Protein AF-A0A497N2M5-F1 (afdb_monomer)

Sequence (152 aa):
MLNVYEDRESRRFTILEGISKDLSYLEIASQLGVDKWIVSSDIRKMQHERDPELRQMYQKKKELIMAKKQMSAQKRDNRFYGMTGMTIDEKMFQNMIHFHKPELKKVIGSKNESKAISKLSRNVRKILQTNKIIIRDCGKYEITPKARDFLT

pLDDT: mean 90.09, std 9.43, range [40.22, 96.06]

Secondary structure (DSSP, 8-state):
--SSHHHHHHHHHHHHHHHHTT--HHHHHHHHTS-HHHHHHHHHHHHHTT-HHHHHHHHHHHHHHHHHHHHHHHHHHHHHHHHHSS-HHHHHHHHHHHHHHHHHHHHHTSS-HHHHHHTS-HHHHHHHHHTTSEEEETTEEEE-HHHHHTT-

Solvent-accessible surface area (backbone atoms only — not comparable to full-atom values): 8443 Å² total; per-residue (Å²): 143,82,70,68,64,61,54,50,56,53,50,49,51,53,49,42,53,30,40,38,70,65,50,52,59,59,58,40,12,60,76,68,76,49,56,46,66,56,51,56,49,52,52,50,48,39,58,74,72,60,43,66,64,55,56,51,21,54,50,46,22,51,52,52,53,51,50,53,51,50,53,53,50,50,54,50,35,53,52,43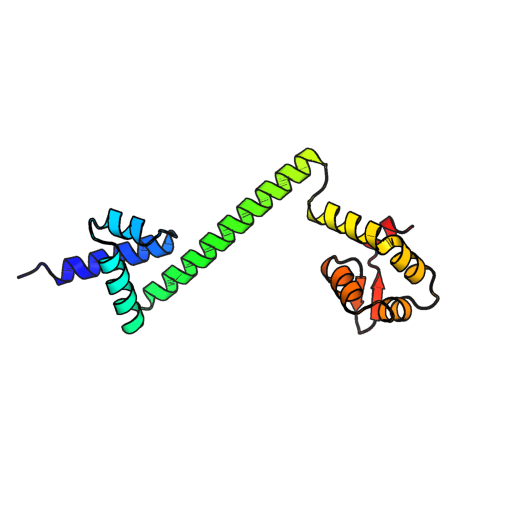,22,77,75,68,79,43,43,60,67,56,51,48,41,53,51,51,50,61,72,43,37,74,61,52,50,56,25,70,74,38,99,48,42,35,64,45,53,66,70,46,54,72,65,57,48,49,52,35,39,76,59,60,36,32,49,74,57,99,90,41,41,47,73,30,71,78,45,47,72,80,69,112

Foldseek 3Di:
DPPDVVLLVVLVVLLLVCLLVVHDLCVSCVVSVHDSVVSVVSLVVCVVVVPPSSVVSPVSNVVVVVVVVVVVQVVVQVVVCVVPVDGPLVVVLLVLCVVCLVLVLVLVPDPANQVSLVPDDPVNNVVCVVSQQWDADPNGIDGDPVSVVSND

Radius of gyration: 26.76 Å; Cα contacts (8 Å, |Δi|>4): 113; chains: 1; bounding box: 62×27×70 Å

Mean predicted aligned error: 8.69 Å

Structure (mmCIF, N/CA/C/O backbone):
data_AF-A0A497N2M5-F1
#
_entry.id   AF-A0A497N2M5-F1
#
loop_
_atom_site.group_PDB
_atom_site.id
_atom_site.type_symbol
_atom_site.label_atom_id
_atom_site.label_alt_id
_atom_site.label_comp_id
_atom_site.label_asym_id
_atom_site.label_entity_id
_atom_site.label_seq_id
_atom_site.pdbx_PDB_ins_code
_atom_site.Cartn_x
_atom_site.Cartn_y
_atom_site.Cartn_z
_atom_site.occupancy
_atom_site.B_iso_or_equiv
_atom_site.auth_seq_id
_atom_site.auth_comp_id
_atom_site.auth_asym_id
_atom_site.auth_atom_id
_atom_site.pdbx_PDB_model_num
ATOM 1 N N . MET A 1 1 ? 38.282 -3.894 -36.848 1.00 40.69 1 MET A N 1
ATOM 2 C CA . MET A 1 1 ? 37.556 -4.602 -35.770 1.00 40.69 1 MET A CA 1
ATOM 3 C C . MET A 1 1 ? 37.247 -3.610 -34.655 1.00 40.69 1 MET A C 1
ATOM 5 O O . MET A 1 1 ? 38.029 -3.502 -33.725 1.00 40.69 1 MET A O 1
ATOM 9 N N . LEU A 1 2 ? 36.160 -2.844 -34.782 1.00 40.22 2 LEU A N 1
ATOM 10 C CA . LEU A 1 2 ? 35.801 -1.772 -33.835 1.00 40.22 2 LEU A CA 1
ATOM 11 C C . LEU A 1 2 ? 34.337 -1.838 -33.343 1.00 40.22 2 LEU A C 1
ATOM 13 O O . LEU A 1 2 ? 33.889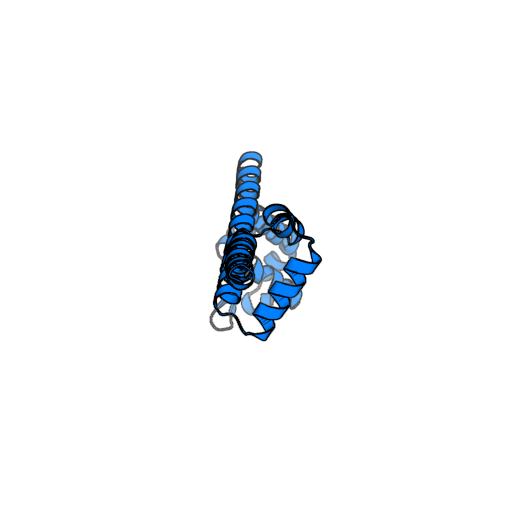 -0.914 -32.698 1.00 40.22 2 LEU A O 1
ATOM 17 N N . ASN A 1 3 ? 33.590 -2.926 -33.586 1.00 48.31 3 ASN A N 1
ATOM 18 C CA . ASN A 1 3 ? 32.113 -2.865 -33.547 1.00 48.31 3 ASN A CA 1
ATOM 19 C C . ASN A 1 3 ? 31.381 -3.780 -32.544 1.00 48.31 3 ASN A C 1
ATOM 21 O O . ASN A 1 3 ? 30.161 -3.856 -32.592 1.00 48.31 3 ASN A O 1
ATOM 25 N N . VAL A 1 4 ? 32.070 -4.497 -31.648 1.00 50.09 4 VAL A N 1
ATOM 26 C CA . VAL A 1 4 ? 31.392 -5.422 -30.700 1.00 50.09 4 VAL A CA 1
ATOM 27 C C . VAL A 1 4 ? 31.232 -4.819 -29.299 1.00 50.09 4 VAL A C 1
ATOM 29 O O . VAL A 1 4 ? 30.267 -5.117 -28.598 1.00 50.09 4 VAL A O 1
ATOM 32 N N . TYR A 1 5 ? 32.158 -3.950 -28.884 1.00 50.56 5 TYR A N 1
ATOM 33 C CA . TYR A 1 5 ? 32.115 -3.306 -27.567 1.00 50.56 5 TYR A CA 1
ATOM 34 C C . TYR A 1 5 ? 31.184 -2.084 -27.537 1.00 50.56 5 TYR A C 1
ATOM 36 O O . TYR A 1 5 ? 30.446 -1.928 -26.566 1.00 50.56 5 TYR A O 1
ATOM 44 N N . GLU A 1 6 ? 31.138 -1.287 -28.613 1.00 54.41 6 GLU A N 1
ATOM 45 C CA . GLU A 1 6 ? 30.204 -0.153 -28.744 1.00 54.41 6 GLU A CA 1
ATOM 46 C C . GLU A 1 6 ? 28.735 -0.615 -28.763 1.00 54.41 6 GLU A C 1
ATOM 48 O O . GLU A 1 6 ? 27.883 -0.002 -28.120 1.00 54.41 6 GLU A O 1
ATOM 53 N N . ASP A 1 7 ? 28.448 -1.757 -29.399 1.00 71.81 7 ASP A N 1
ATOM 54 C CA . ASP A 1 7 ? 27.112 -2.370 -29.421 1.00 71.81 7 ASP A CA 1
ATOM 55 C C . ASP A 1 7 ? 26.655 -2.831 -28.023 1.00 71.81 7 ASP A C 1
ATOM 57 O O . ASP A 1 7 ? 25.493 -2.667 -27.649 1.00 71.81 7 ASP A O 1
ATOM 61 N N . ARG A 1 8 ? 27.569 -3.362 -27.195 1.00 77.31 8 ARG A N 1
ATOM 62 C CA . ARG A 1 8 ? 27.223 -3.884 -25.861 1.00 77.31 8 ARG A CA 1
ATOM 63 C C . ARG A 1 8 ? 26.959 -2.775 -24.839 1.00 77.31 8 ARG A C 1
ATOM 65 O O . ARG A 1 8 ? 25.997 -2.888 -24.082 1.00 77.31 8 ARG A O 1
ATOM 72 N N . GLU A 1 9 ? 27.787 -1.733 -24.805 1.00 82.88 9 GLU A N 1
ATOM 73 C CA . GLU A 1 9 ? 27.613 -0.575 -23.907 1.00 82.88 9 GLU A CA 1
ATOM 74 C C . GLU A 1 9 ? 26.354 0.228 -24.265 1.00 82.88 9 GLU A C 1
ATOM 76 O O . GLU A 1 9 ? 25.538 0.528 -23.390 1.00 82.88 9 GLU A O 1
ATOM 81 N N . SER A 1 10 ? 26.132 0.489 -25.559 1.00 84.50 10 SER A N 1
ATOM 82 C CA . SER A 1 10 ? 24.918 1.157 -26.045 1.00 84.50 10 SER A CA 1
ATOM 83 C C . SER A 1 10 ? 23.660 0.363 -25.675 1.00 84.50 10 SER A C 1
ATOM 85 O O . SER A 1 10 ? 22.717 0.892 -25.080 1.00 84.50 10 SER A O 1
ATOM 87 N N . ARG A 1 11 ? 23.683 -0.958 -25.899 1.00 87.81 11 ARG A N 1
ATOM 88 C CA . ARG A 1 11 ? 22.573 -1.841 -25.532 1.00 87.81 11 ARG A CA 1
ATOM 89 C C . ARG A 1 11 ? 22.334 -1.896 -24.025 1.00 87.81 11 ARG A C 1
ATOM 91 O O . ARG A 1 11 ? 21.182 -1.879 -23.590 1.00 87.81 11 ARG A O 1
ATOM 98 N N . ARG A 1 12 ? 23.400 -1.927 -23.218 1.00 92.31 12 ARG A N 1
ATOM 99 C CA . ARG A 1 12 ? 23.320 -1.837 -21.752 1.00 92.31 12 ARG A CA 1
ATOM 100 C C . ARG A 1 12 ? 22.598 -0.556 -21.331 1.00 92.31 12 ARG A C 1
ATOM 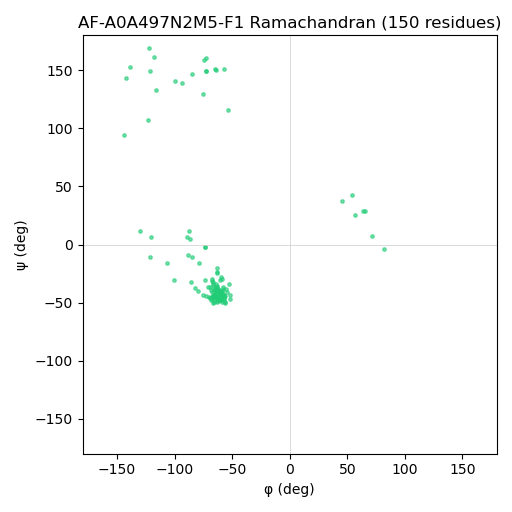102 O O . ARG A 1 12 ? 21.660 -0.640 -20.539 1.00 92.31 12 ARG A O 1
ATOM 109 N N . PHE A 1 13 ? 22.970 0.592 -21.895 1.00 92.75 13 PHE A N 1
ATOM 110 C CA . PHE A 1 13 ? 22.331 1.874 -21.594 1.00 92.75 13 PHE A CA 1
ATOM 111 C C . PHE A 1 13 ? 20.826 1.861 -21.905 1.00 92.75 13 PHE A C 1
ATOM 113 O O . PHE A 1 13 ? 20.017 2.176 -21.030 1.00 92.75 13 PHE A O 1
ATOM 120 N N . THR A 1 14 ? 20.425 1.406 -23.096 1.00 93.38 14 THR A N 1
ATOM 121 C CA . THR A 1 14 ? 19.004 1.311 -23.476 1.00 93.38 14 THR A CA 1
ATOM 122 C C . THR A 1 14 ? 18.219 0.358 -22.571 1.00 93.38 14 THR A C 1
ATOM 124 O O . THR A 1 14 ? 17.082 0.650 -22.197 1.00 93.38 14 THR A O 1
ATOM 127 N N . ILE A 1 15 ? 18.813 -0.772 -22.164 1.00 94.56 15 ILE A N 1
ATOM 128 C CA . ILE A 1 15 ? 18.174 -1.706 -21.224 1.00 94.56 15 ILE A CA 1
ATOM 129 C C . ILE A 1 15 ? 17.942 -1.033 -19.867 1.00 94.56 15 ILE A C 1
ATOM 131 O O . ILE A 1 15 ? 16.846 -1.133 -19.309 1.00 94.56 15 ILE A O 1
ATOM 135 N N . LEU A 1 16 ? 18.953 -0.347 -19.331 1.00 95.88 16 LEU A N 1
ATOM 136 C CA . LEU A 1 16 ? 18.861 0.359 -18.053 1.00 95.88 16 LEU A CA 1
ATOM 137 C C . LEU A 1 16 ? 17.797 1.460 -18.098 1.00 95.88 16 LEU A C 1
ATOM 139 O O . LEU A 1 16 ? 16.940 1.536 -17.209 1.00 95.88 16 LEU A O 1
ATOM 143 N N . GLU A 1 17 ? 17.800 2.263 -19.160 1.00 95.06 17 GLU A N 1
ATOM 144 C CA . GLU A 1 17 ? 16.804 3.304 -19.386 1.00 95.06 17 GLU A CA 1
ATOM 145 C C . GLU A 1 17 ? 15.389 2.713 -19.468 1.00 95.06 17 GLU A C 1
ATOM 147 O O . GLU A 1 17 ? 14.474 3.178 -18.779 1.00 95.06 17 GLU A O 1
ATOM 152 N N . GLY A 1 18 ? 15.209 1.638 -20.236 1.00 94.56 18 GLY A N 1
ATOM 153 C CA . GLY A 1 18 ? 13.929 0.953 -20.375 1.00 94.56 18 GLY A CA 1
ATOM 154 C C . GLY A 1 18 ? 13.403 0.385 -19.056 1.00 94.56 18 GLY A C 1
ATOM 155 O O . GLY A 1 18 ? 12.227 0.563 -18.729 1.00 94.56 18 GLY A O 1
ATOM 156 N N . ILE A 1 19 ? 14.272 -0.218 -18.238 1.00 94.94 19 ILE A N 1
ATOM 157 C CA . ILE A 1 19 ? 13.904 -0.683 -16.892 1.00 94.94 19 ILE A CA 1
ATOM 158 C C . ILE A 1 19 ? 13.433 0.492 -16.031 1.00 94.94 19 ILE A C 1
ATOM 160 O O . ILE A 1 19 ? 12.396 0.378 -15.375 1.00 94.94 19 ILE A O 1
ATOM 164 N N . SER A 1 20 ? 14.151 1.620 -16.052 1.00 92.69 20 SER A N 1
ATOM 165 C CA . SER A 1 20 ? 13.807 2.809 -15.257 1.00 92.69 20 SER A CA 1
ATOM 166 C C . SER A 1 20 ? 12.427 3.385 -15.603 1.00 92.69 20 SER A C 1
ATOM 168 O O . SER A 1 20 ? 11.728 3.897 -14.728 1.00 92.69 20 SER A O 1
ATOM 170 N N . LYS A 1 21 ? 12.008 3.231 -16.865 1.00 92.94 21 LYS A N 1
ATOM 171 C CA . LYS A 1 21 ? 10.711 3.660 -17.407 1.00 92.94 21 LYS A CA 1
ATOM 172 C C . LYS A 1 21 ? 9.593 2.628 -17.226 1.00 92.94 21 LYS A C 1
ATOM 174 O O . LYS A 1 21 ? 8.477 2.862 -17.683 1.00 92.94 21 LYS A O 1
ATOM 179 N N . ASP A 1 22 ? 9.865 1.525 -16.526 1.00 93.38 22 ASP A N 1
ATOM 180 C CA . ASP A 1 22 ? 8.926 0.419 -16.311 1.00 93.38 22 ASP A CA 1
ATOM 181 C C . ASP A 1 22 ? 8.516 -0.309 -17.609 1.00 93.38 22 ASP A C 1
ATOM 183 O O . ASP A 1 22 ? 7.439 -0.893 -17.678 1.00 93.38 22 ASP A O 1
ATOM 187 N N . LEU A 1 23 ? 9.390 -0.325 -18.623 1.00 94.44 23 LEU A N 1
ATOM 188 C CA . LEU A 1 23 ? 9.156 -1.082 -19.854 1.00 94.44 23 LEU A CA 1
ATOM 189 C C . LEU A 1 23 ? 9.319 -2.592 -19.624 1.00 94.44 23 LEU A C 1
ATOM 191 O O . LEU A 1 23 ? 10.107 -3.058 -18.789 1.00 94.44 23 LEU A O 1
ATOM 195 N N . SER A 1 24 ? 8.565 -3.373 -20.388 1.00 94.19 24 SER A N 1
ATOM 196 C CA . SER A 1 24 ? 8.720 -4.817 -20.507 1.00 94.19 24 SER A CA 1
ATOM 197 C C . SER A 1 24 ? 9.948 -5.170 -21.347 1.00 94.19 24 SER A C 1
ATOM 199 O O . SER A 1 24 ? 10.411 -4.398 -22.184 1.00 94.19 24 SER A O 1
ATOM 201 N N . TYR A 1 25 ? 10.464 -6.390 -21.185 1.00 93.31 25 TYR A N 1
ATOM 202 C CA . TYR A 1 25 ? 11.600 -6.847 -21.994 1.00 93.31 25 TYR A CA 1
ATOM 203 C C . TYR A 1 25 ? 11.275 -6.918 -23.488 1.00 93.31 25 TYR A C 1
ATOM 205 O O . TYR A 1 25 ? 12.188 -6.833 -24.295 1.00 93.31 25 TYR A O 1
ATOM 213 N N . LEU A 1 26 ? 9.997 -7.072 -23.852 1.00 96.06 26 LEU A N 1
ATOM 214 C CA . LEU A 1 26 ? 9.566 -7.046 -25.248 1.00 96.06 26 LEU A CA 1
ATOM 215 C C . LEU A 1 26 ? 9.690 -5.632 -25.833 1.00 96.06 26 LEU A C 1
ATOM 217 O O . LEU A 1 26 ? 10.219 -5.472 -26.923 1.00 96.06 26 LEU A O 1
ATOM 221 N N . GLU A 1 27 ? 9.249 -4.613 -25.095 1.00 95.50 27 GLU A N 1
ATOM 222 C CA . GLU A 1 27 ? 9.344 -3.211 -25.524 1.00 95.50 27 GLU A CA 1
ATOM 223 C C . GLU A 1 27 ? 10.804 -2.762 -25.633 1.00 95.50 27 GLU A C 1
ATOM 225 O O . GLU A 1 27 ? 11.183 -2.143 -26.623 1.00 95.50 27 GLU A O 1
ATOM 230 N N . ILE A 1 28 ? 11.641 -3.144 -24.664 1.00 94.50 28 ILE A N 1
ATOM 231 C CA . ILE A 1 28 ? 13.087 -2.877 -24.702 1.00 94.50 28 ILE A CA 1
ATOM 232 C C . ILE A 1 28 ? 13.731 -3.571 -25.910 1.00 94.50 28 ILE A C 1
ATOM 234 O O . ILE A 1 28 ? 14.523 -2.967 -26.627 1.00 94.50 28 ILE A O 1
ATOM 238 N N . ALA A 1 29 ? 13.372 -4.830 -26.168 1.00 92.62 29 ALA A N 1
ATOM 239 C CA . ALA A 1 29 ? 13.882 -5.583 -27.310 1.00 92.62 29 ALA A CA 1
ATOM 240 C C . ALA A 1 29 ? 13.459 -4.953 -28.648 1.00 92.62 29 ALA A C 1
ATOM 242 O O . ALA A 1 29 ? 14.285 -4.801 -29.543 1.00 92.62 29 ALA A O 1
ATOM 243 N N . SER A 1 30 ? 12.209 -4.490 -28.743 1.00 93.19 30 SER A N 1
ATOM 244 C CA . SER A 1 30 ? 11.702 -3.765 -29.910 1.00 93.19 30 SER A CA 1
ATOM 245 C C . SER A 1 30 ? 12.442 -2.448 -30.154 1.00 93.19 30 SER A C 1
ATOM 247 O O . SER A 1 30 ? 12.679 -2.114 -31.309 1.00 93.19 30 SER A O 1
ATOM 249 N N . GLN A 1 31 ? 12.812 -1.706 -29.104 1.00 92.44 31 GLN A N 1
ATOM 250 C CA . GLN A 1 31 ? 13.602 -0.470 -29.232 1.00 92.44 31 GLN A CA 1
ATOM 251 C C . GLN A 1 31 ? 15.019 -0.736 -29.741 1.00 92.44 31 GLN A C 1
ATOM 253 O O . GLN A 1 31 ? 15.582 0.072 -30.470 1.00 92.44 31 GLN A O 1
ATOM 258 N N . LEU A 1 32 ? 15.578 -1.879 -29.357 1.00 90.19 32 LEU A N 1
ATOM 259 C CA . LEU A 1 32 ? 16.912 -2.318 -29.745 1.00 90.19 32 LEU A CA 1
ATOM 260 C C . LEU A 1 32 ? 16.950 -3.037 -31.100 1.00 90.19 32 LEU A C 1
ATOM 262 O O . LEU A 1 32 ? 18.035 -3.302 -31.605 1.00 90.19 32 LEU A O 1
ATOM 266 N N . GLY A 1 33 ? 15.795 -3.393 -31.674 1.00 90.62 33 GLY A N 1
ATOM 267 C CA . GLY A 1 33 ? 15.728 -4.217 -32.885 1.00 90.62 33 GLY A CA 1
ATOM 268 C C . GLY A 1 33 ? 16.260 -5.641 -32.680 1.00 90.62 33 GLY A C 1
ATOM 269 O O . GLY A 1 33 ? 16.775 -6.245 -33.616 1.00 90.62 33 GLY A O 1
ATOM 270 N N . VAL A 1 34 ? 16.166 -6.171 -31.456 1.00 90.38 34 VAL A N 1
ATOM 271 C CA . VAL A 1 34 ? 16.676 -7.501 -31.084 1.00 90.38 34 VAL A CA 1
ATOM 272 C C . VAL A 1 34 ? 15.565 -8.384 -30.530 1.00 90.38 34 VAL A C 1
ATOM 274 O O . VAL A 1 34 ? 14.482 -7.920 -30.181 1.00 90.38 34 VAL A O 1
ATOM 277 N N . ASP A 1 35 ? 15.854 -9.671 -30.369 1.00 91.69 35 ASP A N 1
ATOM 278 C CA . ASP A 1 35 ? 14.947 -10.582 -29.685 1.00 91.69 35 ASP A CA 1
ATOM 279 C C . ASP A 1 35 ? 14.918 -10.360 -28.165 1.00 91.69 35 ASP A C 1
ATOM 281 O O . ASP A 1 35 ? 15.928 -10.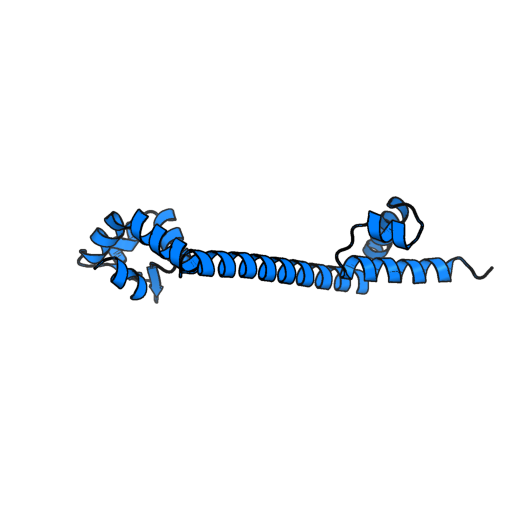088 -27.509 1.00 91.69 35 ASP A O 1
ATOM 285 N N . LYS A 1 36 ?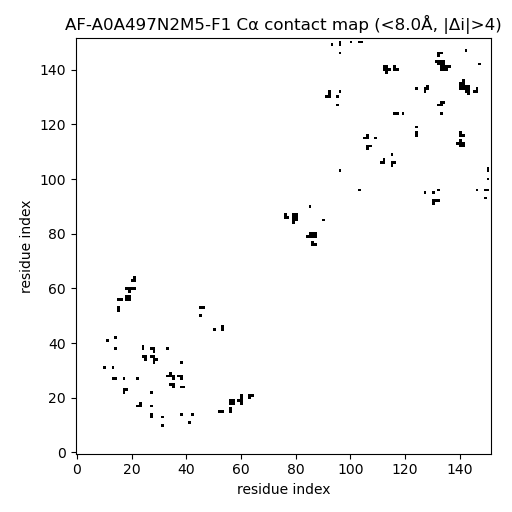 13.763 -10.639 -27.551 1.00 93.88 36 LYS A N 1
ATOM 286 C CA . LYS A 1 36 ? 13.575 -10.610 -26.088 1.00 93.88 36 LYS A CA 1
ATOM 287 C C . LYS A 1 36 ? 14.604 -11.452 -25.320 1.00 93.88 36 LYS A C 1
ATOM 289 O O . LYS A 1 36 ? 14.968 -11.110 -24.187 1.00 93.88 36 LYS A O 1
ATOM 294 N N . TRP A 1 37 ? 15.046 -12.579 -25.885 1.00 93.62 37 TRP A N 1
ATOM 295 C CA . TRP A 1 37 ? 16.003 -13.463 -25.215 1.00 93.62 37 TRP A CA 1
ATOM 296 C C . TRP A 1 37 ? 17.387 -12.811 -25.081 1.00 93.62 37 TRP A C 1
ATOM 298 O O . TRP A 1 37 ? 18.055 -13.056 -24.075 1.00 93.62 37 TRP A O 1
ATOM 308 N N . ILE A 1 38 ? 17.766 -11.924 -26.011 1.00 91.38 38 ILE A N 1
ATOM 309 C CA . ILE A 1 38 ? 19.025 -11.162 -25.980 1.00 91.38 38 ILE A CA 1
ATOM 310 C C . ILE A 1 38 ? 19.005 -10.191 -24.797 1.00 91.38 38 ILE A C 1
ATOM 312 O O . ILE A 1 38 ? 19.885 -10.249 -23.940 1.00 91.38 38 ILE A O 1
ATOM 316 N N . VAL A 1 39 ? 17.934 -9.402 -24.658 1.00 93.44 39 VAL A N 1
ATOM 317 C CA . VAL A 1 39 ? 17.725 -8.513 -23.498 1.00 93.44 39 VAL A CA 1
ATOM 318 C C . VAL A 1 39 ? 17.755 -9.301 -22.185 1.00 93.44 39 VAL A C 1
ATOM 320 O O . VAL A 1 39 ? 18.417 -8.917 -21.222 1.00 93.44 39 VAL A O 1
ATOM 323 N N . SER A 1 40 ? 17.084 -10.455 -22.148 1.00 93.62 40 SER A N 1
ATOM 324 C CA . SER A 1 40 ? 17.041 -11.316 -20.957 1.00 93.62 40 SER A CA 1
ATOM 325 C C . SER A 1 40 ? 18.407 -11.927 -20.612 1.00 93.62 40 SER A C 1
ATOM 327 O O . SER A 1 40 ? 18.691 -12.195 -19.444 1.00 93.62 40 SER A O 1
ATOM 329 N N . SER A 1 41 ? 19.237 -12.203 -21.618 1.00 94.19 41 SER A N 1
ATOM 330 C CA . SER A 1 41 ? 20.614 -12.669 -21.445 1.00 94.19 41 SER A CA 1
ATOM 331 C C . SER A 1 41 ? 21.495 -11.554 -20.881 1.00 94.19 41 SER A C 1
ATOM 333 O O . SER A 1 41 ? 22.218 -11.778 -19.912 1.00 94.19 41 SER A O 1
ATOM 335 N N . ASP A 1 42 ? 21.398 -10.342 -21.420 1.00 92.81 42 ASP A N 1
ATOM 336 C CA . ASP A 1 42 ? 22.233 -9.223 -20.982 1.00 92.81 42 ASP A CA 1
ATOM 337 C C . ASP A 1 42 ? 21.885 -8.742 -19.575 1.00 92.81 42 ASP A C 1
ATOM 339 O O . ASP A 1 42 ? 22.785 -8.476 -18.782 1.00 92.81 42 ASP A O 1
ATOM 343 N N . ILE A 1 43 ? 20.604 -8.747 -19.198 1.00 94.12 43 ILE A N 1
ATOM 344 C CA . ILE A 1 43 ? 20.199 -8.508 -17.806 1.00 94.12 43 ILE A CA 1
ATOM 345 C C . ILE A 1 43 ? 20.790 -9.566 -16.872 1.00 94.12 43 ILE A C 1
ATOM 347 O O . ILE A 1 43 ? 21.290 -9.218 -15.804 1.00 94.12 43 ILE A O 1
ATOM 351 N N . ARG A 1 44 ? 20.780 -10.849 -17.262 1.00 94.94 44 ARG A N 1
ATOM 352 C CA . ARG A 1 44 ? 21.402 -11.915 -16.459 1.00 94.94 44 ARG A CA 1
ATOM 353 C C . ARG A 1 44 ? 22.906 -11.703 -16.295 1.00 94.94 44 ARG A C 1
ATOM 355 O O . ARG A 1 44 ? 23.418 -11.901 -15.196 1.00 94.94 44 ARG A O 1
ATOM 362 N N . LYS A 1 45 ? 23.600 -11.261 -17.347 1.00 93.69 45 LYS A N 1
ATOM 363 C CA . LYS A 1 45 ? 25.026 -10.905 -17.271 1.00 93.69 45 LYS A CA 1
ATOM 364 C C . LYS A 1 45 ? 25.261 -9.732 -16.322 1.00 93.69 45 LYS A C 1
ATOM 366 O O . LYS A 1 45 ? 26.046 -9.879 -15.397 1.00 93.69 45 LYS A O 1
ATOM 371 N N . MET A 1 46 ? 24.511 -8.638 -16.462 1.00 93.44 46 MET A N 1
ATOM 372 C CA . MET A 1 46 ? 24.594 -7.480 -15.560 1.00 93.44 46 MET A CA 1
ATOM 373 C C . MET A 1 46 ? 24.326 -7.861 -14.093 1.00 93.44 46 MET A C 1
ATOM 375 O O . MET A 1 46 ? 24.989 -7.370 -13.183 1.00 93.44 46 MET A O 1
ATOM 379 N N . GLN A 1 47 ? 23.380 -8.772 -13.837 1.00 94.00 47 GLN A N 1
ATOM 380 C CA . GLN A 1 47 ? 23.132 -9.301 -12.491 1.00 94.00 47 GLN A CA 1
ATOM 381 C C . GLN A 1 47 ? 24.322 -10.101 -11.954 1.00 94.00 47 GLN A C 1
ATOM 383 O O . GLN A 1 47 ? 24.692 -9.936 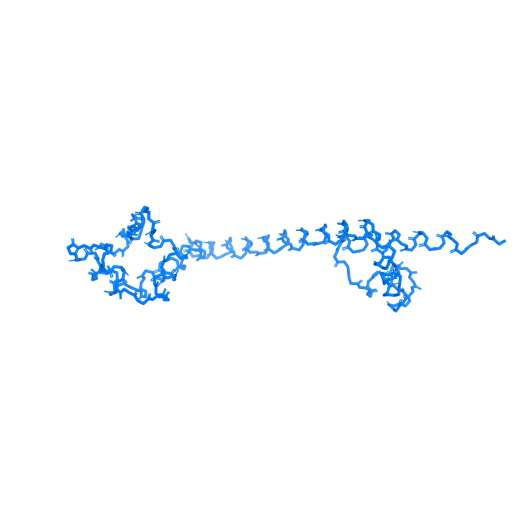-10.792 1.00 94.00 47 GLN A O 1
ATOM 388 N N . HIS A 1 48 ? 24.915 -10.957 -12.788 1.00 95.00 48 HIS A N 1
ATOM 389 C CA . HIS A 1 48 ? 26.092 -11.743 -12.427 1.00 95.00 48 HIS A CA 1
ATOM 390 C C . HIS A 1 48 ? 27.306 -10.848 -12.134 1.00 95.00 48 HIS A C 1
ATOM 392 O O . HIS A 1 48 ? 27.987 -11.041 -11.130 1.00 95.00 48 HIS A O 1
ATOM 398 N N . GLU A 1 49 ? 27.505 -9.816 -12.955 1.00 92.69 49 GLU A N 1
ATOM 399 C CA . GLU A 1 49 ? 28.550 -8.791 -12.824 1.00 92.69 49 GLU A CA 1
ATOM 400 C C . GLU A 1 49 ? 28.266 -7.789 -11.681 1.00 92.69 49 GLU A C 1
ATOM 402 O O . GLU A 1 49 ? 29.094 -6.931 -11.389 1.00 92.69 49 GLU A O 1
ATOM 407 N N . ARG A 1 50 ? 27.122 -7.918 -10.986 1.00 90.38 50 ARG A N 1
ATOM 408 C CA . ARG A 1 50 ? 26.669 -7.028 -9.899 1.00 90.38 50 ARG A CA 1
ATOM 409 C C . ARG A 1 50 ? 26.625 -5.554 -10.302 1.00 90.38 50 ARG A C 1
ATOM 411 O O . ARG A 1 50 ? 26.985 -4.681 -9.513 1.00 90.38 50 ARG A O 1
ATOM 418 N N . ASP A 1 51 ? 26.124 -5.292 -11.502 1.00 92.94 51 ASP A N 1
ATOM 419 C CA . ASP A 1 51 ? 26.000 -3.950 -12.054 1.00 92.94 51 ASP A CA 1
ATOM 420 C C . ASP A 1 51 ? 25.222 -3.013 -11.094 1.00 92.94 51 ASP A C 1
ATOM 422 O O . ASP A 1 51 ? 24.033 -3.245 -10.813 1.00 92.94 51 ASP A O 1
ATOM 426 N N . PRO A 1 52 ? 25.868 -1.960 -10.553 1.00 92.06 52 PRO A N 1
ATOM 427 C CA . PRO A 1 52 ? 25.234 -1.059 -9.598 1.00 92.06 52 PRO A CA 1
ATOM 428 C C . PRO A 1 52 ? 24.121 -0.221 -10.237 1.00 92.06 52 PRO A C 1
ATOM 430 O O . PRO A 1 52 ? 23.130 0.086 -9.567 1.00 92.06 52 PRO A O 1
ATOM 433 N N . GLU A 1 53 ? 24.233 0.114 -11.524 1.00 94.38 53 GLU A N 1
ATOM 434 C CA . GLU A 1 53 ? 23.235 0.917 -12.232 1.00 94.38 53 GLU A CA 1
ATOM 435 C C . GLU A 1 53 ? 21.960 0.110 -12.460 1.00 94.38 53 GLU A C 1
ATOM 437 O O . GLU A 1 53 ? 20.860 0.633 -12.272 1.00 94.38 53 GLU A O 1
ATOM 442 N N . LEU A 1 54 ? 22.081 -1.193 -12.736 1.00 94.38 54 LEU A N 1
ATOM 443 C CA . LEU A 1 54 ? 20.922 -2.082 -12.842 1.00 94.38 54 LEU A CA 1
ATOM 444 C C . LEU A 1 54 ? 20.083 -2.060 -11.558 1.00 94.38 54 LEU A C 1
ATOM 446 O O . LEU A 1 54 ? 18.854 -1.942 -11.605 1.00 94.38 54 LEU A O 1
ATOM 450 N N . ARG A 1 55 ? 20.737 -2.121 -10.392 1.00 92.38 55 ARG A N 1
ATOM 451 C CA . ARG A 1 55 ? 20.053 -2.040 -9.093 1.00 92.38 55 ARG A CA 1
ATOM 452 C C . ARG A 1 55 ? 19.357 -0.692 -8.902 1.00 92.38 55 ARG A C 1
ATOM 454 O O . ARG A 1 55 ? 18.218 -0.666 -8.429 1.00 92.38 55 ARG A O 1
ATOM 461 N N . GLN A 1 56 ? 20.010 0.408 -9.274 1.00 94.62 56 GLN A N 1
ATOM 462 C CA . GLN A 1 56 ? 19.422 1.747 -9.192 1.00 94.62 56 GLN A CA 1
ATOM 463 C C . GLN A 1 56 ? 18.195 1.888 -10.103 1.00 94.62 56 GLN A C 1
ATOM 465 O O . GLN A 1 56 ? 17.173 2.421 -9.671 1.00 94.62 56 GLN A O 1
ATOM 470 N N . MET A 1 57 ? 18.240 1.358 -11.329 1.00 94.75 57 MET A N 1
ATOM 471 C CA . MET A 1 57 ? 17.099 1.431 -12.250 1.00 94.75 57 MET A CA 1
ATOM 472 C C . MET A 1 57 ? 15.906 0.608 -11.763 1.00 94.75 57 MET A C 1
ATOM 474 O O . MET A 1 57 ? 14.767 1.064 -11.869 1.00 94.75 57 MET A O 1
ATOM 478 N N . TYR A 1 58 ? 16.135 -0.549 -11.132 1.00 92.94 58 TYR A N 1
ATOM 479 C CA . TYR A 1 58 ? 15.054 -1.286 -10.470 1.00 92.94 58 TYR A CA 1
ATOM 480 C C . TYR A 1 58 ? 14.442 -0.524 -9.289 1.00 92.94 58 TYR A C 1
ATOM 482 O O . TYR A 1 58 ? 13.236 -0.637 -9.056 1.00 92.94 58 TYR A O 1
ATOM 490 N N . GLN A 1 59 ? 15.235 0.250 -8.548 1.00 92.75 59 GLN A N 1
ATOM 491 C CA . GLN A 1 59 ? 14.719 1.101 -7.477 1.00 92.75 59 GLN A CA 1
ATOM 492 C C . GLN A 1 59 ? 13.845 2.234 -8.041 1.00 92.75 59 GLN A C 1
ATOM 494 O O . GLN A 1 59 ? 12.699 2.378 -7.615 1.00 92.75 59 GLN A O 1
ATOM 499 N N . LYS A 1 60 ? 14.315 2.938 -9.079 1.00 93.56 60 LYS A N 1
ATOM 500 C CA . LYS A 1 60 ? 13.526 3.965 -9.786 1.00 93.56 60 LYS A CA 1
ATOM 501 C C . LYS A 1 60 ? 12.215 3.405 -10.347 1.00 93.56 60 LYS A C 1
ATOM 503 O O . LYS A 1 60 ? 11.156 4.002 -10.166 1.00 93.56 60 LYS A O 1
ATOM 508 N N . LYS A 1 61 ? 12.253 2.213 -10.954 1.00 93.31 61 LYS A N 1
ATOM 509 C CA . LYS A 1 61 ? 11.053 1.502 -11.429 1.00 93.31 61 LYS A CA 1
ATOM 510 C C . LYS A 1 61 ? 10.046 1.273 -10.299 1.00 93.31 61 LYS A C 1
ATOM 512 O O . LYS A 1 61 ? 8.852 1.505 -10.480 1.00 93.31 61 LYS A O 1
ATOM 517 N N . LYS A 1 62 ? 10.504 0.828 -9.122 1.00 93.00 62 LYS A N 1
ATOM 518 C CA . LYS A 1 62 ? 9.627 0.622 -7.956 1.00 93.00 62 LYS A CA 1
ATOM 519 C C . LYS A 1 62 ? 8.965 1.922 -7.513 1.00 93.00 62 LYS A C 1
ATOM 521 O O . LYS A 1 62 ? 7.758 1.921 -7.281 1.00 93.00 62 LYS A O 1
ATOM 526 N N . GLU A 1 63 ? 9.725 3.008 -7.428 1.00 93.88 63 GLU A N 1
ATOM 527 C CA . GLU A 1 63 ? 9.212 4.332 -7.057 1.00 93.88 63 GLU A CA 1
ATOM 528 C C . GLU A 1 63 ? 8.164 4.827 -8.057 1.00 93.88 63 GLU A C 1
ATOM 530 O O . GLU A 1 63 ? 7.075 5.238 -7.656 1.00 93.88 63 GLU A O 1
ATOM 535 N N . LEU A 1 64 ? 8.423 4.672 -9.359 1.00 93.38 64 LEU A N 1
ATOM 536 C CA . LEU A 1 64 ? 7.471 5.014 -10.413 1.00 93.38 64 LEU A CA 1
ATOM 537 C C . LEU A 1 64 ? 6.161 4.217 -10.289 1.00 93.38 64 LEU A C 1
ATOM 539 O O . LEU A 1 64 ? 5.073 4.784 -10.396 1.00 93.38 64 LEU A O 1
ATOM 543 N N . ILE A 1 65 ? 6.241 2.907 -10.036 1.00 92.56 65 ILE A N 1
ATOM 544 C CA . ILE A 1 65 ? 5.057 2.056 -9.838 1.00 92.56 65 ILE A CA 1
ATOM 545 C C . ILE A 1 65 ? 4.273 2.495 -8.595 1.00 92.56 65 ILE A C 1
ATOM 547 O O . ILE A 1 65 ? 3.041 2.544 -8.635 1.00 92.56 65 ILE A O 1
ATOM 551 N N . MET A 1 66 ? 4.957 2.813 -7.492 1.00 92.25 66 MET A N 1
ATOM 552 C CA . MET A 1 66 ? 4.304 3.308 -6.276 1.00 92.25 66 MET A CA 1
ATOM 553 C C . MET A 1 66 ? 3.596 4.642 -6.529 1.00 92.25 66 MET A C 1
ATOM 555 O O . MET A 1 66 ? 2.419 4.768 -6.190 1.00 92.25 66 MET A O 1
ATOM 559 N N . ALA A 1 67 ? 4.254 5.584 -7.210 1.00 91.75 67 ALA A N 1
ATOM 560 C CA . ALA A 1 67 ? 3.667 6.869 -7.576 1.00 91.75 67 ALA A CA 1
ATOM 561 C C . ALA A 1 67 ? 2.429 6.695 -8.474 1.00 91.75 67 ALA A C 1
ATOM 563 O O . ALA A 1 67 ? 1.366 7.243 -8.179 1.00 91.75 67 ALA A O 1
ATOM 564 N N . LYS A 1 68 ? 2.507 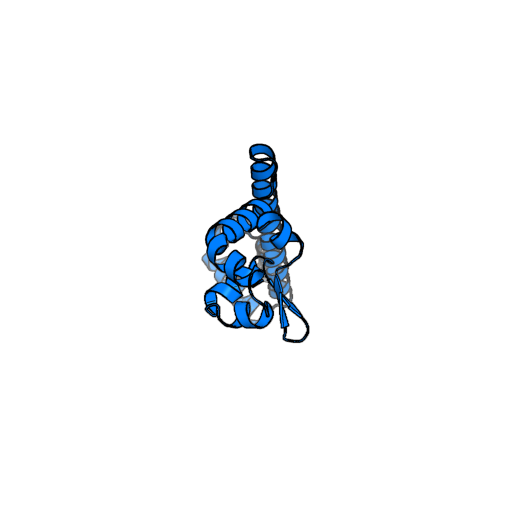5.851 -9.516 1.00 91.88 68 LYS A N 1
ATOM 565 C CA . LYS A 1 68 ? 1.359 5.529 -10.388 1.00 91.88 68 LYS A CA 1
ATOM 566 C C . LYS A 1 68 ? 0.186 4.936 -9.597 1.00 91.88 68 LYS A C 1
ATOM 568 O O . LYS A 1 68 ? -0.965 5.320 -9.818 1.00 91.88 68 LYS A O 1
ATOM 573 N N . LYS A 1 69 ? 0.459 4.018 -8.660 1.00 90.88 69 LYS A N 1
ATOM 574 C CA . LYS A 1 69 ? -0.570 3.427 -7.786 1.00 90.88 69 LYS A CA 1
ATOM 575 C C . LYS A 1 69 ? -1.224 4.478 -6.8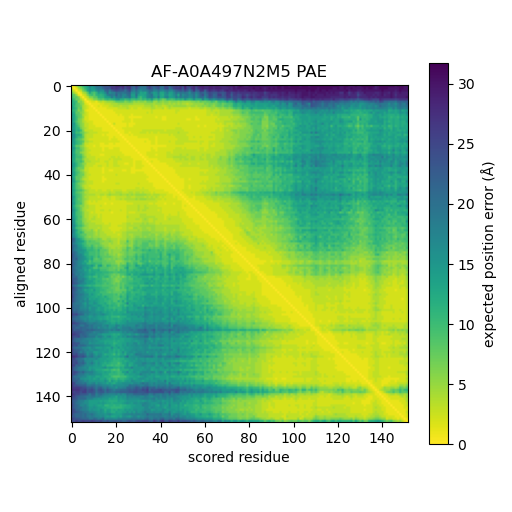96 1.00 90.88 69 LYS A C 1
ATOM 577 O O . LYS A 1 69 ? -2.450 4.502 -6.815 1.00 90.88 69 LYS A O 1
ATOM 582 N N . GLN A 1 70 ? -0.434 5.355 -6.282 1.00 90.69 70 GLN A N 1
ATOM 583 C CA . GLN A 1 70 ? -0.940 6.434 -5.437 1.00 90.69 70 GLN A CA 1
ATOM 584 C C . GLN A 1 70 ? -1.814 7.406 -6.235 1.00 90.69 70 GLN A C 1
ATOM 586 O O . GLN A 1 70 ? -2.938 7.687 -5.827 1.00 90.69 70 GLN A O 1
ATOM 591 N N . MET A 1 71 ? -1.363 7.834 -7.417 1.00 91.56 71 MET A N 1
ATOM 592 C CA . MET A 1 71 ? -2.158 8.683 -8.309 1.00 91.56 71 MET A CA 1
ATOM 593 C C . MET A 1 71 ? -3.475 8.013 -8.710 1.00 91.56 71 MET A C 1
ATOM 595 O O . MET A 1 71 ? -4.527 8.651 -8.712 1.00 91.56 71 MET A O 1
ATOM 599 N N . SER A 1 72 ? -3.448 6.719 -9.049 1.00 90.25 72 SER A N 1
ATOM 600 C CA . SER A 1 72 ? -4.673 5.988 -9.381 1.00 90.25 72 SER A CA 1
ATOM 601 C C . SER A 1 72 ? -5.612 5.860 -8.182 1.00 90.25 72 SER A C 1
ATOM 603 O O . SER A 1 72 ? -6.824 5.937 -8.377 1.00 90.25 72 SER A O 1
ATOM 605 N N . ALA A 1 73 ? -5.089 5.629 -6.978 1.00 87.25 73 ALA A N 1
ATOM 606 C CA . ALA A 1 73 ? -5.892 5.560 -5.762 1.00 87.25 73 ALA A CA 1
ATOM 607 C C . ALA A 1 73 ? -6.552 6.915 -5.473 1.00 87.25 73 ALA A C 1
ATOM 609 O O . ALA A 1 73 ? -7.764 6.970 -5.288 1.00 87.25 73 ALA A O 1
ATOM 610 N N . GLN A 1 74 ? -5.793 8.008 -5.573 1.00 89.44 74 GLN A N 1
ATOM 611 C CA . GLN A 1 74 ? -6.301 9.365 -5.383 1.00 89.44 74 GLN A CA 1
ATOM 612 C C . GLN A 1 74 ? -7.371 9.738 -6.419 1.00 89.44 74 GLN A C 1
ATOM 614 O O . GLN A 1 74 ? -8.397 10.306 -6.068 1.00 89.44 74 GLN A O 1
ATOM 619 N N . LYS A 1 75 ? -7.199 9.361 -7.695 1.00 91.44 75 LYS A N 1
ATOM 620 C CA . LYS A 1 75 ? -8.243 9.563 -8.719 1.00 91.44 75 LYS A CA 1
ATOM 621 C C . LYS A 1 75 ? -9.548 8.844 -8.372 1.00 91.44 75 LYS A C 1
ATOM 623 O O . LYS A 1 75 ? -10.624 9.385 -8.618 1.00 91.44 75 LYS A O 1
ATOM 628 N N . ARG A 1 76 ? -9.465 7.622 -7.832 1.00 90.69 76 ARG A N 1
ATOM 629 C CA . ARG A 1 76 ? -10.650 6.864 -7.398 1.00 90.69 76 ARG A CA 1
ATOM 630 C C . ARG A 1 76 ? -11.320 7.530 -6.204 1.00 90.69 76 ARG A C 1
ATOM 632 O O . ARG A 1 76 ? -12.537 7.676 -6.231 1.00 90.69 76 ARG A O 1
ATOM 639 N N . ASP A 1 77 ? -10.537 7.951 -5.218 1.00 91.12 77 ASP A N 1
ATOM 640 C CA . ASP A 1 77 ? -11.053 8.627 -4.029 1.00 91.12 77 ASP A CA 1
ATOM 641 C C . ASP A 1 77 ? -11.720 9.963 -4.386 1.00 91.12 77 ASP A C 1
ATOM 643 O O . ASP A 1 77 ? -12.871 10.182 -4.031 1.00 91.12 77 ASP A O 1
ATOM 647 N N . ASN A 1 78 ? -11.092 10.783 -5.236 1.00 92.44 78 ASN A N 1
ATOM 648 C CA . ASN A 1 78 ? -11.679 12.035 -5.728 1.00 92.44 78 ASN A CA 1
ATOM 649 C C . ASN A 1 78 ? -13.002 11.811 -6.472 1.00 92.44 78 ASN A C 1
ATOM 651 O O . ASN A 1 78 ? -13.953 12.572 -6.305 1.00 92.44 78 ASN A O 1
ATOM 655 N N . ARG A 1 79 ? -13.083 10.763 -7.304 1.00 92.94 79 ARG A N 1
ATOM 656 C CA . ARG A 1 79 ? -14.328 10.415 -8.003 1.00 92.94 79 ARG A CA 1
ATOM 657 C C . ARG A 1 79 ? -15.409 9.976 -7.017 1.00 92.94 79 ARG A C 1
ATOM 659 O O . ARG A 1 79 ? -16.555 10.387 -7.159 1.00 92.94 79 ARG A O 1
ATOM 666 N N . PHE A 1 80 ? -15.050 9.151 -6.038 1.00 93.31 80 PHE A N 1
ATOM 667 C CA . PHE A 1 80 ? -15.969 8.701 -4.998 1.00 93.31 80 PHE A CA 1
ATOM 668 C C . PHE A 1 80 ? -16.480 9.876 -4.153 1.00 93.31 80 PHE A C 1
ATOM 670 O O . PHE A 1 80 ? -17.687 9.989 -3.931 1.00 93.31 80 PHE A O 1
ATOM 677 N N . TYR A 1 81 ? -15.589 10.798 -3.786 1.00 94.88 81 TYR A N 1
ATOM 678 C CA . TYR A 1 81 ? -15.930 12.041 -3.104 1.00 94.88 81 TYR A CA 1
ATOM 679 C C . TYR A 1 81 ? -16.890 12.896 -3.933 1.00 94.88 81 TYR A C 1
ATOM 681 O O . TYR A 1 81 ? -17.938 13.285 -3.433 1.00 94.88 81 TYR A O 1
ATOM 689 N N . GLY A 1 82 ? -16.615 13.104 -5.224 1.00 94.75 82 GLY A N 1
ATOM 690 C CA . GLY A 1 82 ? -17.521 13.847 -6.107 1.00 94.75 82 GLY A CA 1
ATOM 691 C C . GLY A 1 82 ? -18.920 13.226 -6.237 1.00 94.75 82 GLY A C 1
ATOM 692 O O . GLY A 1 82 ? -19.885 13.947 -6.462 1.00 94.75 82 GLY A O 1
ATOM 693 N N . MET A 1 83 ? -19.048 11.905 -6.073 1.00 94.56 83 MET A N 1
ATOM 694 C CA . MET A 1 83 ? -20.338 11.204 -6.127 1.00 94.56 83 MET A CA 1
ATOM 695 C C . MET A 1 83 ? -21.091 11.185 -4.793 1.00 94.56 83 MET A C 1
ATOM 697 O O . MET A 1 83 ? -22.317 11.128 -4.793 1.00 94.56 83 MET A O 1
ATOM 701 N N . THR A 1 84 ? -20.379 11.150 -3.665 1.00 92.50 84 THR A N 1
ATOM 702 C CA . THR A 1 84 ? -20.972 10.835 -2.350 1.00 92.50 84 THR A CA 1
ATOM 703 C C . THR A 1 84 ? -20.796 11.931 -1.302 1.00 92.50 84 THR A C 1
ATOM 705 O O . THR A 1 84 ? -21.409 11.855 -0.240 1.00 92.50 84 THR A O 1
ATOM 708 N N . GLY A 1 85 ? -19.960 12.935 -1.575 1.00 94.00 85 GLY A N 1
ATOM 709 C CA . GLY A 1 85 ? -19.572 13.978 -0.625 1.00 94.00 85 GLY A CA 1
ATOM 710 C C . GLY A 1 85 ? -18.637 13.505 0.495 1.00 94.00 85 GLY A C 1
ATOM 711 O O . GLY A 1 85 ? -18.381 14.269 1.421 1.00 94.00 85 GLY A O 1
ATOM 712 N N . MET A 1 86 ? -18.139 12.265 0.443 1.00 93.38 86 MET A N 1
ATOM 713 C CA . MET A 1 86 ? -17.252 11.681 1.456 1.00 93.38 86 MET A CA 1
ATOM 714 C C . MET A 1 86 ? -16.133 10.860 0.814 1.00 93.38 86 MET A C 1
ATOM 716 O O . MET A 1 86 ? -16.288 10.330 -0.284 1.00 93.38 86 MET A O 1
ATOM 720 N N . THR A 1 87 ? -14.995 10.754 1.492 1.00 92.31 87 THR A N 1
ATOM 721 C CA . THR A 1 87 ? -13.873 9.909 1.047 1.00 92.31 87 THR A CA 1
ATOM 722 C C . THR A 1 87 ? -14.184 8.424 1.248 1.00 92.31 87 THR A C 1
ATOM 724 O O . THR A 1 87 ? -15.049 8.045 2.049 1.00 92.31 87 THR A O 1
ATOM 727 N N . ILE A 1 88 ? -13.462 7.550 0.542 1.00 91.56 88 ILE A N 1
ATOM 728 C CA . ILE A 1 88 ? -13.584 6.095 0.718 1.00 91.56 88 ILE A CA 1
ATOM 729 C C . ILE A 1 88 ? -13.261 5.712 2.166 1.00 91.56 88 ILE A C 1
ATOM 731 O O . ILE A 1 88 ? -13.983 4.913 2.766 1.00 91.56 88 ILE A O 1
ATOM 735 N N . ASP A 1 89 ? -12.226 6.322 2.746 1.00 89.94 89 ASP A N 1
ATOM 736 C CA . ASP A 1 89 ? -11.805 6.075 4.126 1.00 89.94 89 ASP A CA 1
ATOM 737 C C . ASP A 1 89 ? -12.893 6.468 5.133 1.00 89.94 89 ASP A C 1
ATOM 739 O O . ASP A 1 89 ? -13.171 5.725 6.077 1.00 89.94 89 ASP A O 1
ATOM 743 N N . GLU A 1 90 ? -13.568 7.601 4.924 1.00 91.00 90 GLU A N 1
ATOM 744 C CA . GLU A 1 90 ? -14.705 8.007 5.755 1.00 91.00 90 GLU A CA 1
ATOM 745 C C . GLU A 1 90 ? -15.883 7.047 5.620 1.00 91.00 90 GLU A C 1
ATOM 747 O O . GLU A 1 90 ? -16.470 6.654 6.632 1.00 91.00 90 GLU A O 1
ATOM 752 N N . LYS A 1 91 ? -16.211 6.615 4.396 1.00 92.50 91 LYS A N 1
ATOM 753 C CA . LYS A 1 91 ? -17.288 5.644 4.190 1.00 92.50 91 LYS A CA 1
ATOM 754 C C . LYS A 1 91 ? -16.966 4.309 4.857 1.00 92.50 91 LYS A C 1
ATOM 756 O O . LYS A 1 91 ? -17.833 3.719 5.502 1.00 92.50 91 LYS A O 1
ATOM 761 N N . MET A 1 92 ? -15.729 3.834 4.731 1.00 91.44 92 MET A N 1
ATOM 762 C CA . MET A 1 92 ? -15.265 2.617 5.394 1.00 91.44 92 MET A CA 1
ATOM 763 C C . MET A 1 92 ? -15.341 2.745 6.915 1.00 91.44 92 MET A C 1
ATOM 765 O O . MET A 1 92 ? -15.865 1.845 7.569 1.00 91.44 92 MET A O 1
ATOM 769 N N . PHE A 1 93 ? -14.898 3.874 7.470 1.00 93.31 93 PHE A N 1
ATOM 770 C CA . PHE A 1 93 ? -15.005 4.167 8.897 1.00 93.31 93 PHE A CA 1
ATOM 771 C C . PHE A 1 93 ? -16.459 4.090 9.385 1.00 93.31 93 PHE A C 1
ATOM 773 O O . PHE A 1 93 ? -16.755 3.364 10.336 1.00 93.31 93 PHE A O 1
ATOM 780 N N . GLN A 1 94 ? -17.382 4.764 8.691 1.00 93.44 94 GLN A N 1
ATOM 781 C CA . GLN A 1 94 ? -18.813 4.729 9.010 1.00 93.44 94 GLN A CA 1
ATOM 782 C C . GLN A 1 94 ? -19.386 3.311 8.935 1.00 93.44 94 GLN A C 1
ATOM 784 O O . GLN A 1 94 ? -20.101 2.884 9.842 1.00 93.44 94 GLN A O 1
ATOM 789 N N . ASN A 1 95 ? -19.048 2.560 7.884 1.00 93.69 95 ASN A N 1
ATOM 790 C CA . ASN A 1 95 ? -19.510 1.186 7.707 1.00 93.69 95 ASN A CA 1
ATOM 791 C C . ASN A 1 95 ? -19.008 0.272 8.835 1.00 93.69 95 ASN A C 1
ATOM 793 O O . ASN A 1 95 ? -19.775 -0.541 9.347 1.00 93.69 95 ASN A O 1
ATOM 797 N N . MET A 1 96 ? -17.746 0.414 9.251 1.00 93.62 96 MET A N 1
ATOM 798 C CA . MET A 1 96 ? -17.169 -0.377 10.342 1.00 93.62 96 MET A CA 1
ATOM 799 C C . MET A 1 96 ? -17.802 -0.044 11.693 1.00 93.62 96 MET A C 1
ATOM 801 O O . MET A 1 96 ? -18.110 -0.958 12.459 1.00 93.62 96 MET A O 1
ATOM 805 N N . ILE A 1 97 ? -18.060 1.238 11.972 1.00 93.56 97 ILE A N 1
ATOM 806 C CA . ILE A 1 97 ? -18.814 1.634 13.166 1.00 93.56 97 ILE A CA 1
ATOM 807 C C . ILE A 1 97 ? -20.222 1.053 13.126 1.00 93.56 97 ILE A C 1
ATOM 809 O O . ILE A 1 97 ? -20.668 0.503 14.126 1.00 93.56 97 ILE A O 1
ATOM 813 N N . HIS A 1 98 ? -20.917 1.150 11.992 1.00 93.75 98 HIS A N 1
ATOM 814 C CA . HIS A 1 98 ? -22.276 0.637 11.856 1.00 93.75 98 HIS A CA 1
ATOM 815 C C . HIS A 1 98 ? -22.333 -0.880 12.075 1.00 93.75 98 HIS A C 1
ATOM 817 O O . HIS A 1 98 ? -23.154 -1.358 12.855 1.00 93.75 98 HIS A O 1
ATOM 823 N N . PHE A 1 99 ? -21.415 -1.623 11.453 1.00 94.56 99 PHE A N 1
ATOM 824 C CA . PHE A 1 99 ? -21.322 -3.075 11.578 1.00 94.56 99 PHE A CA 1
ATOM 825 C C . PHE A 1 99 ? -21.047 -3.516 13.025 1.00 94.56 99 PHE A C 1
ATOM 827 O O . PHE A 1 99 ? -21.728 -4.395 13.547 1.00 94.56 99 PHE A O 1
ATOM 834 N N . HIS A 1 100 ? -20.106 -2.859 13.710 1.00 93.00 100 HIS A N 1
ATOM 835 C CA . HIS A 1 100 ? -19.765 -3.164 15.104 1.00 93.00 100 HIS A CA 1
ATOM 836 C C . HIS A 1 100 ? -20.598 -2.384 16.134 1.00 93.00 100 HIS A C 1
ATOM 838 O O . HIS A 1 100 ? -20.340 -2.484 17.336 1.00 93.00 100 HIS A O 1
ATOM 844 N N . LYS A 1 101 ? -21.620 -1.626 15.712 1.00 92.44 101 LYS A N 1
ATOM 845 C CA . LYS A 1 101 ? -22.407 -0.738 16.587 1.00 92.44 101 LYS A CA 1
ATOM 846 C C . LYS A 1 101 ? -22.949 -1.445 17.836 1.00 92.44 101 LYS A C 1
ATOM 848 O O . LYS A 1 101 ? -22.825 -0.866 18.918 1.00 92.44 101 LYS A O 1
ATOM 853 N N . PRO A 1 102 ? -23.496 -2.678 17.764 1.00 91.31 102 PRO A N 1
ATOM 854 C CA . PRO A 1 102 ? -23.989 -3.373 18.954 1.00 91.31 102 PRO A CA 1
ATOM 855 C C . PRO A 1 102 ? -22.890 -3.672 19.981 1.00 91.31 102 PRO A C 1
ATOM 857 O O . PRO A 1 102 ? -23.113 -3.556 21.185 1.00 91.31 102 PRO A O 1
ATOM 860 N N . GLU A 1 103 ? -21.697 -4.047 19.521 1.00 91.00 103 GLU A N 1
ATOM 861 C CA . GLU A 1 103 ? -20.550 -4.347 20.384 1.00 91.00 103 GLU A CA 1
ATOM 862 C C . GLU A 1 103 ? -19.975 -3.061 20.983 1.00 91.00 103 GLU A C 1
ATOM 864 O O . GLU A 1 103 ? -19.744 -2.985 22.189 1.00 91.00 103 GLU A O 1
ATOM 869 N N . LEU A 1 104 ? -19.827 -2.022 20.160 1.00 92.88 104 LEU A N 1
ATOM 870 C CA . LEU A 1 104 ? -19.312 -0.719 20.573 1.00 92.88 104 LEU A CA 1
ATOM 871 C C . LEU A 1 104 ? -20.229 -0.038 21.601 1.00 92.88 104 LEU A C 1
ATOM 873 O O . LEU A 1 104 ? -19.737 0.510 22.585 1.00 92.88 104 LEU A O 1
ATOM 877 N N . LYS A 1 105 ? -21.558 -0.144 21.459 1.00 91.50 105 LYS A N 1
ATOM 878 C CA . LYS A 1 105 ? -22.504 0.363 22.471 1.00 91.50 105 LYS A CA 1
ATOM 879 C C . LYS A 1 105 ? -22.382 -0.360 23.814 1.00 91.50 105 LYS A C 1
ATOM 881 O O . LYS A 1 105 ? -22.424 0.290 24.857 1.00 91.50 105 LYS A O 1
ATOM 886 N N . LYS A 1 106 ? -22.176 -1.684 23.813 1.00 91.69 106 LYS A N 1
ATOM 887 C CA . LYS A 1 106 ? -21.918 -2.451 25.050 1.00 91.69 106 LYS A CA 1
ATOM 888 C C . LYS A 1 106 ? -20.619 -2.018 25.725 1.00 91.69 106 LYS A C 1
ATOM 890 O O . LYS A 1 106 ? -20.545 -1.994 26.950 1.00 91.69 106 LYS A O 1
ATOM 895 N N . VAL A 1 107 ? -19.604 -1.689 24.929 1.00 91.94 107 VAL A N 1
ATOM 896 C CA . VAL A 1 107 ? -18.325 -1.172 25.420 1.00 91.94 107 VAL A CA 1
ATOM 897 C C . VAL A 1 107 ? -18.503 0.206 26.071 1.00 91.94 107 VAL A C 1
ATOM 899 O O . VAL A 1 107 ? -18.077 0.369 27.213 1.00 91.94 107 VAL A O 1
ATOM 902 N N . ILE A 1 108 ? -19.186 1.151 25.410 1.00 89.94 108 ILE A N 1
ATOM 903 C CA . ILE A 1 108 ? -19.442 2.503 25.949 1.00 89.94 108 ILE A CA 1
ATOM 904 C C . ILE A 1 108 ? -20.276 2.450 27.234 1.00 89.94 108 ILE A C 1
ATOM 906 O O . ILE A 1 108 ? -19.983 3.159 28.189 1.00 89.94 108 ILE A O 1
ATOM 910 N N . GLY A 1 109 ? -21.292 1.584 27.289 1.00 87.75 109 GLY A N 1
ATOM 911 C CA . GLY A 1 109 ? -22.126 1.413 28.484 1.00 87.75 109 GLY A CA 1
ATOM 912 C C . GLY A 1 109 ? -21.442 0.670 29.639 1.00 87.75 109 GLY A C 1
ATOM 913 O O . GLY A 1 109 ? -22.052 0.465 30.688 1.00 87.75 109 GLY A O 1
ATOM 914 N N . SER A 1 110 ? -20.200 0.211 29.467 1.00 91.06 110 SER A N 1
ATOM 915 C CA . SER A 1 110 ? -19.488 -0.542 30.496 1.00 91.06 110 SER A CA 1
ATOM 916 C C . SER A 1 110 ? -18.794 0.378 31.504 1.00 91.06 110 SER A C 1
ATOM 918 O O . SER A 1 110 ? -18.245 1.416 31.154 1.00 91.06 110 SER A O 1
ATOM 920 N N . LYS A 1 111 ? -18.721 -0.051 32.771 1.00 89.81 111 LYS A N 1
ATOM 921 C CA . LYS A 1 111 ? -17.987 0.681 33.826 1.00 89.81 111 LYS A CA 1
ATOM 922 C C . LYS A 1 111 ? -16.477 0.793 33.562 1.00 89.81 111 LYS A C 1
ATOM 924 O O . LYS A 1 111 ? -15.806 1.600 34.191 1.00 89.81 111 LYS A O 1
ATOM 929 N N . ASN A 1 112 ? -15.922 -0.066 32.704 1.00 91.62 112 ASN A N 1
ATOM 930 C CA . ASN A 1 112 ? -14.504 -0.071 32.355 1.00 91.62 112 ASN A CA 1
ATOM 931 C C . ASN A 1 112 ? -14.345 -0.429 30.875 1.00 91.62 112 ASN A C 1
ATOM 933 O O . ASN A 1 112 ? -14.283 -1.607 30.505 1.00 91.62 112 ASN A O 1
ATOM 937 N N . GLU A 1 113 ? -14.259 0.616 30.058 1.00 90.25 113 GLU A N 1
ATOM 938 C CA . GLU A 1 113 ? -14.166 0.541 28.603 1.00 90.25 113 GLU A CA 1
ATOM 939 C C . GLU A 1 113 ? -12.988 -0.319 28.133 1.00 90.25 113 GLU A C 1
ATOM 941 O O . GLU A 1 113 ? -13.169 -1.258 27.360 1.00 90.25 113 GLU A O 1
ATOM 946 N N . SER A 1 114 ? -11.791 -0.079 28.671 1.00 92.12 114 SER A N 1
ATOM 947 C CA . SER A 1 114 ? -10.578 -0.816 28.298 1.00 92.12 114 SER A CA 1
ATOM 948 C C . SER A 1 114 ? -10.711 -2.326 28.546 1.00 92.12 114 SER A C 1
ATOM 950 O O . SER A 1 114 ? -10.316 -3.154 27.712 1.00 92.12 114 SER A O 1
ATOM 952 N N . LYS A 1 115 ? -11.339 -2.718 29.666 1.00 93.19 115 LYS A N 1
ATOM 953 C CA . LYS A 1 115 ? -11.632 -4.127 29.968 1.00 93.19 115 LYS A CA 1
ATOM 954 C C . LYS A 1 115 ? -12.689 -4.697 29.021 1.00 93.19 115 LYS A C 1
ATOM 956 O O . LYS A 1 115 ? -12.561 -5.850 28.615 1.00 93.19 115 LYS A O 1
ATOM 961 N N . ALA A 1 116 ? -13.712 -3.923 28.661 1.00 93.31 116 ALA A N 1
ATOM 962 C CA . ALA A 1 116 ? -14.740 -4.353 27.716 1.00 93.31 116 ALA A CA 1
ATOM 963 C C . ALA A 1 116 ? -14.174 -4.548 26.300 1.00 93.31 116 ALA A C 1
ATOM 965 O O . ALA A 1 116 ? -14.411 -5.594 25.699 1.00 93.31 116 ALA A O 1
ATOM 966 N N . ILE A 1 117 ? -13.334 -3.627 25.815 1.00 93.25 117 ILE A N 1
ATOM 967 C CA . ILE A 1 117 ? -12.624 -3.775 24.535 1.00 93.25 117 ILE A CA 1
ATOM 968 C C . ILE A 1 117 ? -11.721 -5.008 24.569 1.00 93.25 117 ILE A C 1
ATOM 970 O O . ILE A 1 117 ? -11.689 -5.783 23.617 1.00 93.25 117 ILE A O 1
ATOM 974 N N . SER A 1 118 ? -11.019 -5.246 25.678 1.00 91.94 118 SER A N 1
ATOM 975 C CA . SER A 1 118 ? -10.127 -6.404 25.819 1.00 91.94 118 SER A CA 1
ATOM 976 C C . SER A 1 118 ? -10.843 -7.757 25.743 1.00 91.94 118 SER A C 1
ATOM 978 O O . SER A 1 118 ? -10.202 -8.747 25.391 1.00 91.94 118 SER A O 1
ATOM 980 N N . LYS A 1 119 ? -12.148 -7.796 26.043 1.00 93.69 119 LYS A N 1
ATOM 981 C CA . LYS A 1 119 ? -12.997 -8.990 25.905 1.00 93.69 119 LYS A CA 1
ATOM 982 C C . LYS A 1 119 ? -13.445 -9.255 24.465 1.00 93.69 119 LYS A C 1
ATOM 984 O O . LYS A 1 119 ? -13.898 -10.360 24.185 1.00 93.69 119 LYS A O 1
ATOM 989 N N . LEU A 1 120 ? -13.327 -8.281 23.559 1.00 92.69 120 LEU A N 1
ATOM 990 C CA . LEU A 1 120 ? -13.587 -8.506 22.138 1.00 92.69 120 LEU A CA 1
ATOM 991 C C . LEU A 1 120 ? -12.564 -9.493 21.565 1.00 92.69 120 LEU A C 1
ATOM 993 O O . LEU A 1 120 ? -11.404 -9.561 22.002 1.00 92.69 120 LEU A O 1
ATOM 997 N N . SER A 1 121 ? -12.976 -10.232 20.534 1.00 93.50 121 SER A N 1
ATOM 998 C CA . SER A 1 121 ? -12.072 -11.150 19.846 1.00 93.50 121 SER A CA 1
ATOM 999 C C . SER A 1 121 ? -10.848 -10.400 19.307 1.00 93.50 121 SER A C 1
ATOM 1001 O O . SER A 1 121 ? -10.895 -9.208 18.981 1.00 93.50 121 SER A O 1
ATOM 1003 N N . ARG A 1 122 ? -9.711 -11.097 19.210 1.00 92.81 122 ARG A N 1
ATOM 1004 C CA . ARG A 1 122 ? -8.463 -10.504 18.701 1.00 92.81 122 ARG A CA 1
ATOM 1005 C C . ARG A 1 122 ? -8.647 -9.896 17.306 1.00 92.81 122 ARG A C 1
ATOM 1007 O O . ARG A 1 122 ? -8.096 -8.832 17.036 1.00 92.81 122 ARG A O 1
ATOM 1014 N N . ASN A 1 123 ? -9.437 -10.550 16.456 1.00 92.56 123 ASN A N 1
ATOM 1015 C CA . ASN A 1 123 ? -9.712 -10.088 15.098 1.00 92.56 123 ASN A CA 1
ATOM 1016 C C . ASN A 1 123 ? -10.542 -8.803 15.101 1.00 92.56 123 ASN A C 1
ATOM 1018 O O . ASN A 1 123 ? -10.163 -7.851 14.426 1.00 92.56 123 ASN A O 1
ATOM 1022 N N . VAL A 1 124 ? -11.600 -8.741 15.917 1.00 91.62 124 VAL A N 1
ATOM 1023 C CA . VAL A 1 124 ? -12.428 -7.533 16.054 1.00 91.62 124 VAL A CA 1
ATOM 1024 C C . VAL A 1 124 ? -11.584 -6.365 16.558 1.00 91.62 124 VAL A C 1
ATOM 1026 O O . VAL A 1 124 ? -11.577 -5.308 15.935 1.00 91.62 124 VAL A O 1
ATOM 1029 N N . ARG A 1 125 ? -10.773 -6.560 17.608 1.00 93.50 125 ARG A N 1
ATOM 1030 C CA . ARG A 1 125 ? -9.862 -5.504 18.085 1.00 93.50 125 ARG A CA 1
ATOM 1031 C C . ARG A 1 125 ? -8.916 -5.015 16.995 1.00 93.50 125 ARG A C 1
ATOM 1033 O O . ARG A 1 125 ? -8.777 -3.811 16.817 1.00 93.50 125 ARG A O 1
ATOM 1040 N N . LYS A 1 126 ? -8.295 -5.932 16.248 1.00 92.88 126 LYS A N 1
ATOM 1041 C CA . LYS A 1 126 ? -7.371 -5.575 15.165 1.00 92.88 126 LYS A CA 1
ATOM 1042 C C . LYS A 1 126 ? -8.071 -4.745 14.087 1.00 92.88 126 LYS A C 1
ATOM 1044 O O . LYS A 1 126 ? -7.535 -3.720 13.686 1.00 92.88 126 LYS A O 1
ATOM 1049 N N . ILE A 1 127 ? -9.268 -5.148 13.660 1.00 92.50 127 ILE A N 1
ATOM 1050 C CA . ILE A 1 127 ? -10.061 -4.419 12.659 1.00 92.50 127 ILE A CA 1
ATOM 1051 C C . ILE A 1 127 ? -10.421 -3.019 13.166 1.00 92.50 127 ILE A C 1
ATOM 1053 O O . ILE A 1 127 ? -10.193 -2.038 12.457 1.00 92.50 127 ILE A O 1
ATOM 1057 N N . LEU A 1 128 ? -10.927 -2.906 14.398 1.00 93.31 128 LEU A N 1
ATOM 1058 C CA . LEU A 1 128 ? -11.287 -1.619 14.996 1.00 93.31 128 LEU A CA 1
ATOM 1059 C C . LEU A 1 128 ? -10.065 -0.697 15.160 1.00 93.31 128 LEU A C 1
ATOM 1061 O O . LEU A 1 128 ? -10.186 0.510 14.963 1.00 93.31 128 LEU A O 1
ATOM 1065 N N . GLN A 1 129 ? -8.884 -1.247 15.465 1.00 93.38 129 GLN A N 1
ATOM 1066 C CA . GLN A 1 129 ? -7.627 -0.490 15.520 1.00 93.38 129 GLN A CA 1
ATOM 1067 C C . GLN A 1 129 ? -7.171 -0.019 14.138 1.00 93.38 129 GLN A C 1
ATOM 1069 O O . GLN A 1 129 ? -6.847 1.154 13.967 1.00 93.38 129 GLN A O 1
ATOM 1074 N N . THR A 1 130 ? -7.164 -0.909 13.140 1.00 92.06 130 THR A N 1
ATOM 1075 C CA . THR A 1 130 ? -6.779 -0.565 11.762 1.00 92.0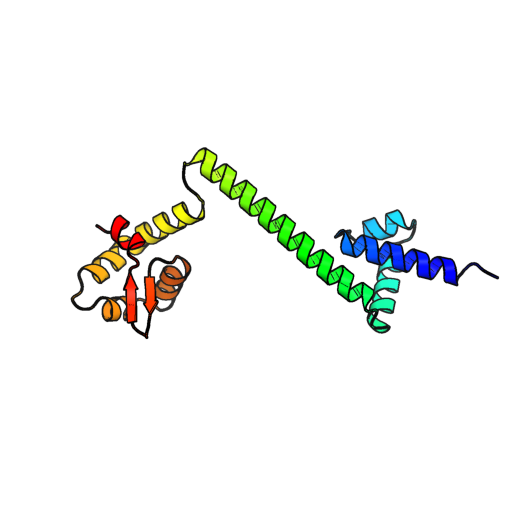6 130 THR A CA 1
ATOM 1076 C C . THR A 1 130 ? -7.660 0.549 11.197 1.00 92.06 130 THR A C 1
ATOM 1078 O O . THR A 1 130 ? -7.155 1.437 10.519 1.00 92.06 130 THR A O 1
ATOM 1081 N N . ASN A 1 131 ? -8.950 0.554 11.541 1.00 92.06 131 ASN A N 1
ATOM 1082 C CA . ASN A 1 131 ? -9.897 1.591 11.131 1.00 92.06 131 ASN A CA 1
ATOM 1083 C C . ASN A 1 131 ? -9.946 2.799 12.086 1.00 92.06 131 ASN A C 1
ATOM 1085 O O . ASN A 1 131 ? -10.848 3.620 11.971 1.00 92.06 131 ASN A O 1
ATOM 1089 N N . LYS A 1 132 ? -9.007 2.934 13.035 1.00 93.06 132 LYS A N 1
ATOM 1090 C CA . LYS A 1 132 ? -8.925 4.066 13.983 1.00 93.06 132 LYS A CA 1
ATOM 1091 C C . LYS A 1 132 ? -10.201 4.291 14.821 1.00 93.06 132 LYS A C 1
ATOM 1093 O O . LYS A 1 132 ? -10.461 5.401 15.285 1.00 93.06 132 LYS A O 1
ATOM 1098 N N . ILE A 1 133 ? -11.004 3.246 15.031 1.00 94.56 133 ILE A N 1
ATOM 1099 C CA . ILE A 1 133 ? -12.198 3.287 15.893 1.00 94.56 133 ILE A CA 1
ATOM 1100 C C . ILE A 1 133 ? -11.787 3.160 17.360 1.00 94.56 133 ILE A C 1
ATOM 1102 O O . ILE A 1 133 ? -12.322 3.855 18.218 1.00 94.56 133 ILE A O 1
ATOM 1106 N N . ILE A 1 134 ? -10.805 2.300 17.638 1.00 94.06 134 ILE A N 1
ATOM 1107 C CA . ILE A 1 134 ? -10.179 2.185 18.956 1.00 94.06 134 ILE A CA 1
ATOM 1108 C C . ILE A 1 134 ? -8.680 2.449 18.855 1.00 94.06 134 ILE A C 1
ATOM 1110 O O . ILE A 1 134 ? -8.042 2.110 17.856 1.00 94.06 134 ILE A O 1
ATOM 1114 N N . ILE A 1 135 ? -8.108 2.996 19.917 1.00 93.69 135 ILE A N 1
ATOM 1115 C CA . ILE A 1 135 ? -6.667 3.167 20.091 1.00 93.69 135 ILE A CA 1
ATOM 1116 C C . ILE A 1 135 ? -6.194 2.380 21.306 1.00 93.69 135 ILE A C 1
ATOM 1118 O O . ILE A 1 135 ? -6.989 1.957 22.147 1.00 93.69 135 ILE A O 1
ATOM 1122 N N . ARG A 1 136 ? -4.884 2.132 21.366 1.00 91.44 136 ARG A N 1
ATOM 1123 C CA . ARG A 1 136 ? -4.232 1.581 22.549 1.00 91.44 136 ARG A CA 1
ATOM 1124 C C . ARG A 1 136 ? -3.137 2.541 22.976 1.00 91.44 136 ARG A C 1
ATOM 1126 O O . ARG A 1 136 ? -2.105 2.587 22.313 1.00 91.44 136 ARG A O 1
ATOM 1133 N N . ASP A 1 137 ? -3.364 3.253 24.069 1.00 85.19 137 ASP A N 1
ATOM 1134 C CA . ASP A 1 137 ? -2.384 4.156 24.663 1.00 85.19 137 ASP A CA 1
ATOM 1135 C C . ASP A 1 137 ? -1.994 3.652 26.056 1.00 85.19 137 ASP A C 1
ATOM 1137 O O . ASP A 1 137 ? -2.842 3.212 26.833 1.00 85.19 137 ASP A O 1
ATOM 1141 N N . CYS A 1 138 ? -0.691 3.611 26.337 1.00 81.75 138 CYS A N 1
ATOM 1142 C CA . CYS A 1 138 ? -0.122 3.141 27.606 1.00 81.75 138 CYS A CA 1
ATOM 1143 C C . CYS A 1 138 ? -0.735 1.821 28.127 1.00 81.75 138 CYS A C 1
ATOM 1145 O O . CYS A 1 138 ? -0.965 1.625 29.320 1.00 81.75 138 CYS A O 1
ATOM 1147 N N . GLY A 1 139 ? -1.039 0.895 27.210 1.00 82.00 139 GLY A N 1
ATOM 1148 C CA . GLY A 1 139 ? -1.616 -0.411 27.531 1.00 82.00 139 GLY A CA 1
ATOM 1149 C C . GLY A 1 139 ? -3.135 -0.434 27.748 1.00 82.00 139 GLY A C 1
ATOM 1150 O O . GLY A 1 139 ? -3.682 -1.532 27.873 1.00 82.00 139 GLY A O 1
ATOM 1151 N N . LYS A 1 140 ? -3.822 0.712 27.717 1.00 88.94 140 LYS A N 1
ATOM 1152 C CA . LYS A 1 140 ? -5.281 0.830 27.832 1.00 88.94 140 LYS A CA 1
ATOM 1153 C C . LYS A 1 140 ? -5.924 1.000 26.461 1.00 88.94 140 LYS A C 1
ATOM 1155 O O . LYS A 1 140 ? -5.373 1.667 25.593 1.00 88.94 140 LYS A O 1
ATOM 1160 N N . TYR A 1 141 ? -7.070 0.354 26.261 1.00 93.12 141 TYR A N 1
ATOM 1161 C CA . TYR A 1 141 ? -7.872 0.531 25.055 1.00 93.12 141 TYR A CA 1
ATOM 1162 C C . TYR A 1 141 ? -8.937 1.593 25.269 1.00 93.12 141 TYR A C 1
ATOM 1164 O O . TYR A 1 141 ? -9.603 1.578 26.305 1.00 93.12 141 TYR A O 1
ATOM 1172 N N . GLU A 1 142 ? -9.136 2.431 24.259 1.00 93.19 142 GLU A N 1
ATOM 1173 C CA . GLU A 1 142 ? -10.136 3.499 24.280 1.00 93.19 142 GLU A CA 1
ATOM 1174 C C . GLU A 1 142 ? -10.781 3.653 22.899 1.00 93.19 142 GLU A C 1
ATOM 1176 O O . GLU A 1 142 ? -10.118 3.492 21.870 1.00 93.19 142 GLU A O 1
ATOM 1181 N N . ILE A 1 143 ? -12.081 3.947 22.870 1.00 92.69 143 ILE A N 1
ATOM 1182 C CA . ILE A 1 143 ? -12.811 4.368 21.672 1.00 92.69 143 ILE A CA 1
ATOM 1183 C C . ILE A 1 143 ? -12.437 5.818 21.381 1.00 92.69 143 ILE A C 1
ATOM 1185 O O . ILE A 1 143 ? -12.522 6.685 22.256 1.00 92.69 143 ILE A O 1
ATOM 1189 N N . THR A 1 144 ? -12.052 6.087 20.135 1.00 93.88 144 THR A N 1
ATOM 1190 C CA . THR A 1 144 ? -11.645 7.428 19.714 1.00 93.88 144 THR A CA 1
ATOM 1191 C C . THR A 1 144 ? -12.803 8.425 19.810 1.00 93.88 144 THR A C 1
ATOM 1193 O O . THR A 1 144 ? -13.954 8.038 19.588 1.00 93.88 144 THR A O 1
ATOM 1196 N N . PRO A 1 145 ? -12.533 9.722 20.068 1.00 92.38 145 PRO A N 1
ATOM 1197 C CA . PRO A 1 145 ? -13.572 10.756 20.085 1.00 92.38 145 PRO A CA 1
ATOM 1198 C C . PRO A 1 145 ? -14.423 10.743 18.811 1.00 92.38 145 PRO A C 1
ATOM 1200 O O . PRO A 1 145 ? -15.641 10.632 18.888 1.00 92.38 145 PRO A O 1
ATOM 1203 N N . LYS A 1 146 ? -13.767 10.670 17.642 1.00 91.75 146 LYS A N 1
ATOM 1204 C CA . LYS A 1 146 ? -14.443 10.571 16.342 1.00 91.75 146 LYS A CA 1
ATOM 1205 C C . LYS A 1 146 ? -15.425 9.401 16.286 1.00 91.75 146 LYS A C 1
ATOM 1207 O O . LYS A 1 146 ? -16.488 9.541 15.709 1.00 91.75 146 LYS A O 1
ATOM 1212 N N . ALA A 1 147 ? -15.085 8.236 16.839 1.00 92.56 147 ALA A N 1
ATOM 1213 C CA . ALA A 1 147 ? -15.993 7.093 16.834 1.00 92.56 147 ALA A CA 1
ATOM 1214 C C . ALA A 1 147 ? -17.165 7.255 17.815 1.00 92.56 147 ALA A C 1
ATOM 1216 O O . ALA A 1 147 ? -18.253 6.751 17.534 1.00 92.56 147 ALA A O 1
ATOM 1217 N N . ARG A 1 148 ? -16.973 7.965 18.935 1.00 91.88 148 ARG A N 1
ATOM 1218 C CA . ARG A 1 148 ? -18.044 8.252 19.906 1.00 91.88 148 ARG A CA 1
ATOM 1219 C C . ARG A 1 148 ? -19.153 9.101 19.296 1.00 91.88 148 ARG A C 1
ATOM 1221 O O . ARG A 1 148 ? -20.321 8.799 19.530 1.00 91.88 148 ARG A O 1
ATOM 1228 N N . ASP A 1 149 ? -18.803 10.065 18.450 1.00 90.56 149 ASP A N 1
ATOM 1229 C CA . ASP A 1 149 ? -19.778 10.937 17.782 1.00 90.56 149 ASP A CA 1
ATOM 1230 C C . ASP A 1 149 ? -20.794 10.147 16.934 1.00 90.56 149 ASP A C 1
ATOM 1232 O O . ASP A 1 149 ? -21.948 10.538 16.819 1.00 90.56 149 ASP A O 1
ATOM 1236 N N . PHE A 1 150 ? -20.407 8.984 16.393 1.00 86.38 150 PHE A N 1
ATOM 1237 C CA . PHE A 1 150 ? -21.300 8.105 15.618 1.00 86.38 150 PHE A CA 1
ATOM 1238 C C . PHE A 1 150 ? -22.076 7.079 16.468 1.00 86.38 150 PHE A C 1
ATOM 1240 O O . PHE A 1 150 ? -22.929 6.345 15.948 1.00 86.38 150 PHE A O 1
ATOM 1247 N N . LEU A 1 151 ? -21.735 6.951 17.751 1.00 84.94 151 LEU A N 1
ATOM 1248 C CA . LEU A 1 151 ? -22.290 5.949 18.667 1.00 84.94 151 LEU A CA 1
ATOM 1249 C C . LEU A 1 151 ? -23.269 6.531 19.692 1.00 84.94 151 LEU A C 1
ATOM 1251 O O . LEU A 1 151 ? -24.014 5.744 20.292 1.00 84.94 151 LEU A O 1
ATOM 1255 N N . THR A 1 152 ? -23.256 7.855 19.850 1.00 70.25 152 THR A N 1
ATOM 1256 C CA . THR A 1 152 ? -24.221 8.646 20.627 1.00 70.25 152 THR A CA 1
ATOM 1257 C C . THR A 1 152 ? -25.558 8.687 19.888 1.00 70.25 152 THR A C 1
ATOM 1259 O O . THR A 1 152 ? -26.590 8.415 20.539 1.00 70.25 152 THR A O 1
#